Protein AF-A0A368EXZ6-F1 (afdb_monomer_lite)

Structure (mmCIF, N/CA/C/O backbone):
data_AF-A0A368EXZ6-F1
#
_entry.id   AF-A0A368EXZ6-F1
#
loop_
_atom_site.group_PDB
_atom_site.id
_atom_site.type_symbol
_atom_site.label_atom_id
_atom_site.label_alt_id
_atom_site.label_comp_id
_atom_site.label_asym_id
_atom_site.label_entity_id
_atom_site.label_seq_id
_atom_site.pdbx_PDB_ins_code
_atom_site.Cartn_x
_atom_site.Cartn_y
_atom_site.Cartn_z
_atom_site.occupancy
_atom_site.B_iso_or_equiv
_atom_site.auth_seq_id
_atom_site.auth_comp_id
_atom_site.auth_asym_id
_atom_site.auth_atom_id
_atom_site.pdbx_PDB_model_num
ATOM 1 N N . MET A 1 1 ? -12.926 -26.112 -21.153 1.00 55.25 1 MET A N 1
ATOM 2 C CA . MET A 1 1 ? -11.723 -25.287 -21.381 1.00 55.25 1 MET A CA 1
ATOM 3 C C . MET A 1 1 ? -11.472 -24.483 -20.119 1.00 55.25 1 MET A C 1
ATOM 5 O O . MET A 1 1 ? -12.392 -23.803 -19.693 1.00 55.25 1 MET A O 1
ATOM 9 N N . THR A 1 2 ? -10.306 -24.611 -19.490 1.00 65.75 2 THR A N 1
ATOM 10 C CA . THR A 1 2 ? -9.913 -23.778 -18.339 1.00 65.75 2 THR A CA 1
ATOM 11 C C . THR A 1 2 ? -9.673 -22.346 -18.805 1.00 65.75 2 THR A C 1
ATOM 13 O O . THR A 1 2 ? -8.968 -22.144 -19.797 1.00 65.75 2 THR A O 1
ATOM 16 N N . ASP A 1 3 ? -10.279 -21.375 -18.125 1.00 76.44 3 ASP A N 1
ATOM 17 C CA . ASP A 1 3 ? -10.060 -19.960 -18.409 1.00 76.44 3 ASP A CA 1
ATOM 18 C C . ASP A 1 3 ? -8.613 -19.593 -18.053 1.00 76.44 3 ASP A C 1
ATOM 20 O O . ASP A 1 3 ? -8.065 -20.040 -17.046 1.00 76.44 3 ASP A O 1
ATOM 24 N N . VAL A 1 4 ? -7.958 -18.798 -18.899 1.00 72.75 4 VAL A N 1
ATOM 25 C CA . VAL A 1 4 ? -6.545 -18.420 -18.720 1.00 72.75 4 VAL A CA 1
ATOM 26 C C . VAL A 1 4 ? -6.330 -17.638 -17.414 1.00 72.75 4 VAL A C 1
ATOM 28 O O . VAL A 1 4 ? -5.209 -17.592 -16.910 1.00 72.75 4 VAL A O 1
ATOM 31 N N . LYS A 1 5 ? -7.387 -17.054 -16.834 1.00 74.75 5 LYS A N 1
ATOM 32 C CA . LYS A 1 5 ? -7.331 -16.350 -15.546 1.00 74.75 5 LYS A CA 1
ATOM 33 C C . LYS A 1 5 ? -7.230 -17.276 -14.333 1.00 74.75 5 LYS A C 1
ATOM 35 O O . LYS A 1 5 ? -6.826 -16.798 -13.278 1.00 74.75 5 LYS A O 1
ATOM 40 N N . ASP A 1 6 ? -7.543 -18.561 -14.483 1.00 79.69 6 ASP A N 1
ATOM 41 C CA . ASP A 1 6 ? -7.510 -19.541 -13.387 1.00 79.69 6 ASP A CA 1
ATOM 42 C C . ASP A 1 6 ? -6.153 -20.255 -13.265 1.00 79.69 6 ASP A C 1
ATOM 44 O O . ASP A 1 6 ? -5.958 -21.111 -12.401 1.00 79.69 6 ASP A O 1
ATOM 48 N N . LEU A 1 7 ? -5.194 -19.922 -14.134 1.00 83.38 7 LEU A N 1
ATOM 49 C CA . LEU A 1 7 ? -3.857 -20.501 -14.089 1.00 83.38 7 LEU A CA 1
ATOM 50 C C . LEU A 1 7 ? -3.050 -19.904 -12.924 1.00 83.38 7 LEU A C 1
ATOM 52 O O . LEU A 1 7 ? -2.902 -18.680 -12.847 1.00 83.38 7 LEU A O 1
ATOM 56 N N . PRO A 1 8 ? -2.476 -20.740 -12.038 1.00 82.44 8 PRO A N 1
ATOM 57 C CA . PRO A 1 8 ? -1.611 -20.252 -10.976 1.00 82.44 8 PRO A CA 1
ATOM 58 C C . PRO A 1 8 ? -0.340 -19.634 -11.569 1.00 82.44 8 PRO A C 1
ATOM 60 O O . PRO A 1 8 ? 0.268 -20.180 -12.491 1.00 82.44 8 PRO A O 1
ATOM 63 N N . ILE A 1 9 ? 0.069 -18.492 -11.021 1.00 83.06 9 ILE A N 1
ATOM 64 C CA . ILE A 1 9 ? 1.288 -17.786 -11.418 1.00 83.06 9 ILE A CA 1
ATOM 65 C C . ILE A 1 9 ? 2.326 -18.011 -10.327 1.00 83.06 9 ILE A C 1
ATOM 67 O O . ILE A 1 9 ? 2.123 -17.594 -9.187 1.00 83.06 9 ILE A O 1
ATOM 71 N N . ASP A 1 10 ? 3.438 -18.646 -10.685 1.00 87.69 10 ASP A N 1
ATOM 72 C CA . ASP A 1 10 ? 4.586 -18.760 -9.794 1.00 87.69 10 ASP A CA 1
ATOM 73 C C . ASP A 1 10 ? 5.449 -17.496 -9.885 1.00 87.69 10 ASP A C 1
ATOM 75 O O . ASP A 1 10 ? 5.857 -17.064 -10.969 1.00 87.69 10 ASP A O 1
ATOM 79 N N . ILE A 1 11 ? 5.692 -16.864 -8.739 1.00 87.38 11 ILE A N 1
ATOM 80 C CA . ILE A 1 11 ? 6.469 -15.634 -8.646 1.00 87.38 11 ILE A CA 1
ATOM 81 C C . ILE A 1 11 ? 7.258 -15.584 -7.344 1.00 87.38 11 ILE A C 1
ATOM 83 O O . ILE A 1 11 ? 6.731 -15.739 -6.246 1.00 87.38 11 ILE A O 1
ATOM 87 N N . HIS A 1 12 ? 8.549 -15.283 -7.471 1.00 92.31 12 HIS A N 1
ATOM 88 C CA . HIS A 1 12 ? 9.414 -15.059 -6.325 1.00 92.31 12 HIS A CA 1
ATOM 89 C C . HIS A 1 12 ? 8.968 -13.820 -5.530 1.00 92.31 12 HIS A C 1
ATOM 91 O O . HIS A 1 12 ? 8.737 -12.755 -6.110 1.00 92.31 12 HIS A O 1
ATOM 97 N N . SER A 1 13 ? 8.918 -13.928 -4.200 1.00 87.50 13 SER A N 1
ATOM 98 C CA . SER A 1 13 ? 8.418 -12.877 -3.298 1.00 87.50 13 SER A CA 1
ATOM 99 C C . SER A 1 13 ? 9.083 -11.515 -3.523 1.00 87.50 13 SER A C 1
ATOM 101 O O . SER A 1 13 ? 8.394 -10.498 -3.588 1.00 87.50 13 SER A O 1
ATOM 103 N N . GLY A 1 14 ? 10.402 -11.491 -3.741 1.00 89.94 14 GLY A N 1
ATOM 104 C CA . GLY A 1 14 ? 11.153 -10.263 -4.020 1.00 89.94 14 GLY A CA 1
ATOM 105 C C . GLY A 1 14 ? 10.766 -9.552 -5.324 1.00 89.94 14 GLY A C 1
ATOM 106 O O . GLY A 1 14 ? 11.027 -8.362 -5.457 1.00 89.94 14 GLY A O 1
ATOM 107 N N . LYS A 1 15 ? 10.123 -10.245 -6.273 1.00 89.62 15 LYS A N 1
ATOM 108 C CA . LYS A 1 15 ? 9.690 -9.676 -7.563 1.00 89.62 15 LYS A CA 1
ATOM 109 C C . LYS A 1 15 ? 8.195 -9.392 -7.642 1.00 89.62 15 LYS A C 1
ATOM 111 O O . LYS A 1 15 ? 7.754 -8.793 -8.620 1.00 89.62 15 LYS A O 1
ATOM 116 N N . LEU A 1 16 ? 7.418 -9.795 -6.635 1.00 89.75 16 LEU A N 1
ATOM 117 C CA . LEU A 1 16 ? 5.964 -9.636 -6.634 1.00 89.75 16 LEU A CA 1
ATOM 118 C C . LEU A 1 16 ? 5.552 -8.172 -6.810 1.00 89.75 16 LEU A C 1
ATOM 120 O O . LEU A 1 16 ? 4.685 -7.865 -7.626 1.00 89.75 16 LEU A O 1
ATOM 124 N N . LEU A 1 17 ? 6.206 -7.264 -6.084 1.00 86.69 17 LEU A N 1
ATOM 125 C CA . LEU A 1 17 ? 5.896 -5.842 -6.160 1.00 86.69 17 LEU A CA 1
ATOM 126 C C . LEU A 1 17 ? 6.154 -5.273 -7.565 1.00 86.69 17 LEU A C 1
ATOM 128 O O . LEU A 1 17 ? 5.267 -4.654 -8.155 1.00 86.69 17 LEU A O 1
ATOM 132 N N . ASP A 1 18 ? 7.344 -5.513 -8.113 1.00 88.12 18 ASP A N 1
ATOM 133 C CA . ASP A 1 18 ? 7.706 -5.043 -9.454 1.00 88.12 18 ASP A CA 1
ATOM 134 C C . ASP A 1 18 ? 6.777 -5.629 -10.524 1.00 88.12 18 ASP A C 1
ATOM 136 O O . ASP A 1 18 ? 6.357 -4.932 -11.452 1.00 88.12 18 ASP A O 1
ATOM 140 N N . TRP A 1 19 ? 6.389 -6.895 -10.367 1.00 89.81 19 TRP A N 1
ATOM 141 C CA . TRP A 1 19 ? 5.450 -7.564 -11.258 1.00 89.81 19 TRP A CA 1
ATOM 142 C C . TRP A 1 19 ? 4.062 -6.910 -11.232 1.00 89.81 19 TRP A C 1
ATOM 144 O O . TRP A 1 19 ? 3.519 -6.600 -12.297 1.00 89.81 19 TRP A O 1
ATOM 154 N N . LEU A 1 20 ? 3.525 -6.599 -10.047 1.00 89.06 20 LEU A N 1
ATOM 155 C CA . LEU A 1 20 ? 2.243 -5.896 -9.894 1.00 89.06 20 LEU A CA 1
ATOM 156 C C . LEU A 1 20 ? 2.272 -4.488 -10.511 1.00 89.06 20 LEU A C 1
ATOM 158 O O . LEU A 1 20 ? 1.300 -4.079 -11.158 1.00 89.06 20 LEU A O 1
ATOM 162 N N . ILE A 1 21 ? 3.384 -3.761 -10.356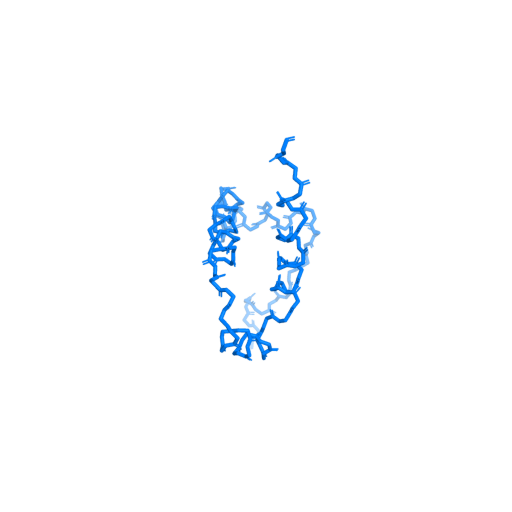 1.00 89.62 21 ILE A N 1
ATOM 163 C CA . ILE A 1 21 ? 3.566 -2.430 -10.957 1.00 89.62 21 ILE A CA 1
ATOM 164 C C . ILE A 1 21 ? 3.625 -2.533 -12.485 1.00 89.62 21 ILE A C 1
ATOM 166 O O . ILE A 1 21 ? 2.959 -1.759 -13.176 1.00 89.62 21 ILE A O 1
ATOM 170 N N . SER A 1 22 ? 4.363 -3.507 -13.029 1.00 89.81 22 SER A N 1
ATOM 171 C CA . SER A 1 22 ? 4.517 -3.690 -14.483 1.00 89.81 22 SER A CA 1
ATOM 172 C C . SER A 1 22 ? 3.179 -3.908 -15.201 1.00 89.81 22 SER A C 1
ATOM 174 O O . SER A 1 22 ? 2.964 -3.421 -16.311 1.00 89.81 22 SER A O 1
ATOM 176 N N . ARG A 1 23 ? 2.245 -4.586 -14.528 1.00 88.19 23 ARG A N 1
ATOM 177 C CA . ARG A 1 23 ? 0.889 -4.872 -15.010 1.00 88.19 23 ARG A CA 1
ATOM 178 C C . ARG A 1 23 ? -0.123 -3.775 -14.673 1.00 88.19 23 ARG A C 1
ATOM 180 O O . ARG A 1 23 ? -1.288 -3.910 -15.026 1.00 88.19 23 ARG A O 1
ATOM 187 N N . ARG A 1 24 ? 0.310 -2.685 -14.026 1.00 86.88 24 ARG A N 1
ATOM 188 C CA . ARG A 1 24 ? -0.532 -1.558 -13.583 1.00 86.88 24 ARG A CA 1
ATOM 189 C C . ARG A 1 24 ? -1.620 -1.952 -12.572 1.00 86.88 24 ARG A C 1
ATOM 191 O O . ARG A 1 24 ? -2.596 -1.224 -12.419 1.00 86.88 24 ARG A O 1
ATOM 198 N N . HIS A 1 25 ? -1.440 -3.063 -11.854 1.00 85.38 25 HIS A N 1
ATOM 199 C CA . HIS A 1 25 ? -2.312 -3.441 -10.733 1.00 85.38 25 HIS A CA 1
ATOM 200 C C . HIS A 1 25 ? -2.035 -2.598 -9.485 1.00 85.38 25 HIS A C 1
ATOM 202 O O . HIS A 1 25 ? -2.926 -2.383 -8.667 1.00 85.38 25 HIS A O 1
ATOM 208 N N . CYS A 1 26 ? -0.806 -2.098 -9.341 1.00 85.69 26 CYS A N 1
ATOM 209 C CA . CYS A 1 26 ? -0.423 -1.166 -8.289 1.00 85.69 26 CYS A CA 1
ATOM 210 C C . CYS A 1 26 ? 0.360 0.005 -8.885 1.00 85.69 26 CYS A C 1
ATOM 212 O O . CYS A 1 26 ? 1.170 -0.167 -9.795 1.00 85.69 26 CYS A O 1
ATOM 214 N N . GLN A 1 27 ? 0.133 1.209 -8.363 1.00 86.12 27 GLN A N 1
ATOM 215 C CA . GLN A 1 27 ? 0.949 2.373 -8.706 1.00 86.12 27 GLN A CA 1
ATOM 216 C C . GLN A 1 27 ? 2.295 2.298 -7.984 1.00 86.12 27 GLN A C 1
ATOM 218 O O . GLN A 1 27 ? 2.367 1.790 -6.870 1.00 86.12 27 GLN A O 1
ATOM 223 N N . LYS A 1 28 ? 3.359 2.854 -8.571 1.00 85.06 28 LYS A N 1
ATOM 224 C CA . LYS A 1 28 ? 4.696 2.868 -7.949 1.00 85.06 28 LYS A CA 1
ATOM 225 C C . LYS A 1 28 ? 4.700 3.556 -6.576 1.00 85.06 28 LYS A C 1
ATOM 227 O O . LYS A 1 28 ? 5.428 3.143 -5.682 1.00 85.06 28 LYS A O 1
ATOM 232 N N . ASP A 1 29 ? 3.834 4.548 -6.390 1.00 86.94 29 ASP A N 1
ATOM 233 C CA . ASP A 1 29 ? 3.694 5.303 -5.143 1.00 86.94 29 ASP A CA 1
ATOM 234 C C . ASP A 1 29 ? 2.704 4.684 -4.137 1.00 86.94 29 ASP A C 1
ATOM 236 O O . ASP A 1 29 ? 2.394 5.307 -3.121 1.00 86.94 29 ASP A O 1
ATOM 240 N N . TRP A 1 30 ? 2.216 3.453 -4.360 1.00 85.75 30 TRP A N 1
ATOM 241 C CA . TRP A 1 30 ? 1.237 2.812 -3.468 1.00 85.75 30 TRP A CA 1
ATOM 242 C C . TRP A 1 30 ? 1.706 2.763 -2.006 1.00 85.75 30 TRP A C 1
ATOM 244 O O . TRP A 1 30 ? 0.903 2.981 -1.102 1.00 85.75 30 TRP A O 1
ATOM 254 N N . GLN A 1 31 ? 3.007 2.540 -1.770 1.00 84.62 31 GLN A N 1
ATOM 255 C CA . GLN A 1 31 ? 3.580 2.504 -0.422 1.00 84.62 31 GLN A CA 1
ATOM 256 C C . GLN A 1 31 ? 3.389 3.838 0.296 1.00 84.62 31 GLN A C 1
ATOM 258 O O . GLN A 1 31 ? 2.997 3.852 1.460 1.00 84.62 31 GLN A O 1
ATOM 263 N N . LYS A 1 32 ? 3.601 4.960 -0.403 1.00 88.31 32 LYS A N 1
ATOM 264 C CA . LYS A 1 32 ? 3.408 6.302 0.162 1.00 88.31 32 LYS A CA 1
ATOM 265 C C . LYS A 1 32 ? 1.945 6.523 0.538 1.00 88.31 32 LYS A C 1
ATOM 267 O O . LYS A 1 32 ? 1.657 6.972 1.642 1.00 88.31 32 LYS A O 1
ATOM 272 N N . ASN A 1 33 ? 1.025 6.128 -0.341 1.00 87.06 33 ASN A N 1
ATOM 273 C CA . ASN A 1 33 ? -0.412 6.264 -0.095 1.00 87.06 33 ASN A CA 1
ATOM 274 C C . ASN A 1 33 ? -0.866 5.417 1.105 1.00 87.06 33 ASN A C 1
ATOM 276 O O . ASN A 1 33 ? -1.619 5.891 1.954 1.00 87.06 33 ASN A O 1
ATOM 280 N N . VAL A 1 34 ? -0.371 4.181 1.213 1.00 87.31 34 VAL A N 1
ATOM 281 C CA . VAL A 1 34 ? -0.674 3.294 2.344 1.00 87.31 34 VAL A CA 1
ATOM 282 C C . VAL A 1 34 ? -0.107 3.839 3.651 1.00 87.31 34 VAL A C 1
ATOM 284 O O . VAL A 1 34 ? -0.784 3.743 4.670 1.00 87.31 34 VAL A O 1
ATOM 287 N N . LEU A 1 35 ? 1.088 4.436 3.651 1.00 87.69 35 LEU A N 1
ATOM 288 C CA . LEU A 1 35 ? 1.653 5.054 4.855 1.00 87.69 35 LEU A CA 1
ATOM 289 C C . LEU A 1 35 ? 0.752 6.167 5.396 1.00 87.69 35 LEU A C 1
ATOM 291 O O . LEU A 1 35 ? 0.410 6.130 6.575 1.00 87.69 35 LEU A O 1
ATOM 295 N N . VAL A 1 36 ? 0.274 7.069 4.535 1.00 89.19 36 VAL A N 1
ATOM 296 C CA . VAL A 1 36 ? -0.658 8.138 4.936 1.00 89.19 36 VAL A CA 1
ATOM 297 C C . VAL A 1 36 ? -1.949 7.558 5.521 1.00 89.19 36 VAL A C 1
ATOM 299 O O . VAL A 1 36 ? -2.452 8.039 6.535 1.00 89.19 36 VAL A O 1
ATOM 302 N N . ILE A 1 37 ? -2.493 6.497 4.917 1.00 86.88 37 ILE A N 1
ATOM 303 C CA . ILE A 1 37 ? -3.688 5.817 5.438 1.00 86.88 37 ILE A CA 1
ATOM 304 C C . ILE A 1 37 ? -3.396 5.194 6.810 1.00 86.88 37 ILE A C 1
ATOM 306 O O . ILE A 1 37 ? -4.191 5.354 7.734 1.00 86.88 37 ILE A O 1
ATOM 310 N N . ARG A 1 38 ? -2.246 4.531 6.977 1.00 85.44 38 ARG A N 1
ATOM 311 C CA . ARG A 1 38 ? -1.834 3.941 8.260 1.00 85.44 38 ARG A CA 1
ATOM 312 C C . ARG A 1 38 ? -1.647 5.004 9.337 1.00 85.44 38 ARG A C 1
ATOM 314 O O . ARG A 1 38 ? -2.053 4.770 10.470 1.00 85.44 38 ARG A O 1
ATOM 321 N N . GLU A 1 39 ? -1.089 6.163 9.002 1.00 85.44 39 GLU A N 1
ATOM 322 C CA . GLU A 1 39 ? -0.952 7.292 9.927 1.00 85.44 39 GLU A CA 1
ATOM 323 C C . GLU A 1 39 ? -2.301 7.880 10.326 1.00 85.44 39 GLU A C 1
ATOM 325 O O . GLU A 1 39 ? -2.506 8.170 11.503 1.00 85.44 39 GLU A O 1
ATOM 330 N N . LYS A 1 40 ? -3.237 8.017 9.382 1.00 83.44 40 LYS A N 1
ATOM 331 C CA . LYS A 1 40 ? -4.607 8.460 9.673 1.00 83.44 40 LYS A CA 1
ATOM 332 C C . LYS A 1 40 ? -5.339 7.480 10.582 1.00 83.44 40 LYS A C 1
ATOM 334 O O . LYS A 1 40 ? -5.951 7.905 11.554 1.00 83.44 40 LYS A O 1
ATOM 339 N N . ILE A 1 41 ? -5.235 6.179 10.303 1.00 82.50 41 ILE A N 1
ATOM 340 C CA . ILE A 1 41 ? -5.806 5.126 11.154 1.00 82.50 41 ILE A CA 1
ATOM 341 C C . ILE A 1 41 ? -5.171 5.178 12.545 1.00 82.50 41 ILE A C 1
ATOM 343 O O . ILE A 1 41 ? -5.882 5.157 13.542 1.00 82.50 41 ILE A O 1
ATOM 347 N N . LYS A 1 42 ? -3.841 5.296 12.627 1.00 77.12 42 LYS A N 1
ATOM 348 C CA . LYS A 1 42 ? -3.127 5.399 13.903 1.00 77.12 42 LYS A CA 1
ATOM 349 C C . LYS A 1 42 ? -3.591 6.615 14.706 1.00 77.12 42 LYS A C 1
ATOM 351 O O . LYS A 1 42 ? -3.892 6.458 15.882 1.00 77.12 42 LYS A O 1
ATOM 356 N N . HIS A 1 43 ? -3.676 7.791 14.084 1.00 80.12 43 HIS A N 1
ATOM 357 C CA . HIS A 1 43 ? -4.181 8.995 14.744 1.00 80.12 43 HIS A CA 1
ATOM 358 C C . HIS A 1 43 ? -5.625 8.824 15.211 1.00 80.12 43 HIS A C 1
ATOM 360 O O . HIS A 1 43 ? -5.901 9.110 16.364 1.00 80.12 43 HIS A O 1
ATOM 366 N N . ALA A 1 44 ? -6.516 8.291 14.373 1.00 77.75 44 ALA A N 1
ATOM 367 C CA . ALA A 1 44 ? -7.913 8.069 14.745 1.00 77.75 44 ALA A CA 1
ATOM 368 C C . ALA A 1 44 ? -8.073 7.068 15.902 1.00 77.75 44 ALA A C 1
ATOM 370 O O . ALA A 1 44 ? -8.962 7.227 16.730 1.00 77.75 44 ALA A O 1
ATOM 371 N N . ILE A 1 45 ? -7.208 6.049 15.989 1.00 71.19 45 ILE A N 1
ATOM 372 C CA . ILE A 1 45 ? -7.200 5.124 17.131 1.00 71.19 45 ILE A CA 1
ATOM 373 C C . ILE A 1 45 ? -6.696 5.823 18.401 1.00 71.19 45 ILE A C 1
ATOM 375 O O . ILE A 1 45 ? -7.223 5.572 19.477 1.00 71.19 45 ILE A O 1
ATOM 379 N N . LEU A 1 46 ? -5.683 6.689 18.295 1.00 67.31 46 LEU A N 1
ATOM 380 C CA . LEU A 1 46 ? -5.147 7.438 19.441 1.00 67.31 46 LEU A CA 1
ATOM 381 C C . LEU A 1 46 ? -6.086 8.554 19.925 1.00 67.31 46 LEU A C 1
ATOM 383 O O . LEU A 1 46 ? -6.058 8.896 21.105 1.00 67.31 46 LEU A O 1
ATOM 387 N N . ASP A 1 47 ? -6.891 9.105 19.019 1.00 69.31 47 ASP A N 1
ATOM 388 C CA . ASP A 1 47 ? -7.913 10.127 19.274 1.00 69.31 47 ASP A CA 1
ATOM 389 C C . ASP A 1 47 ? -9.244 9.522 19.752 1.00 69.31 47 ASP A C 1
ATOM 391 O O . ASP A 1 47 ? -10.178 10.237 20.104 1.00 69.31 47 ASP A O 1
ATOM 395 N N . MET A 1 48 ? -9.348 8.190 19.789 1.00 64.88 48 MET A N 1
ATOM 396 C CA . MET A 1 48 ? -10.523 7.519 20.322 1.00 64.88 48 MET A CA 1
ATOM 397 C C . MET A 1 48 ? -10.580 7.757 21.842 1.00 64.88 48 MET A C 1
ATOM 399 O O . MET A 1 48 ? -9.665 7.333 22.558 1.00 64.88 48 MET A O 1
ATOM 403 N N . PRO A 1 49 ? -11.621 8.434 22.366 1.00 62.38 49 PRO A N 1
ATOM 404 C CA . PRO A 1 49 ? -11.790 8.558 23.803 1.00 62.38 49 PRO A CA 1
ATOM 405 C C . PRO A 1 49 ? -11.992 7.164 24.400 1.00 62.38 49 PRO A C 1
ATOM 407 O O . PRO A 1 49 ? -12.609 6.293 23.785 1.00 62.38 49 PRO A O 1
ATOM 410 N N . GLU A 1 50 ? -11.470 6.964 25.607 1.00 59.16 50 GLU A N 1
ATOM 411 C CA . GLU A 1 50 ? -11.625 5.736 26.385 1.00 59.16 50 GLU A CA 1
ATOM 412 C C . GLU A 1 50 ? -13.074 5.659 26.889 1.00 59.16 50 GLU A C 1
ATOM 414 O O . GLU A 1 50 ? -13.389 5.983 28.027 1.00 59.16 50 GLU A O 1
ATOM 419 N N . SER A 1 51 ? -13.990 5.356 25.971 1.00 63.78 51 SER A N 1
ATOM 420 C CA . SER A 1 51 ? -15.388 5.070 26.259 1.00 63.78 51 SER A CA 1
ATOM 421 C C . SER A 1 51 ? -15.556 3.558 26.280 1.00 63.78 51 SER A C 1
ATOM 423 O O . SER A 1 51 ? -15.335 2.890 25.263 1.00 63.78 51 SER A O 1
ATOM 425 N N . ASP A 1 52 ? -15.946 3.023 27.435 1.00 60.38 52 ASP A N 1
ATOM 426 C CA . ASP A 1 52 ? -16.102 1.585 27.675 1.00 60.38 52 ASP A CA 1
ATO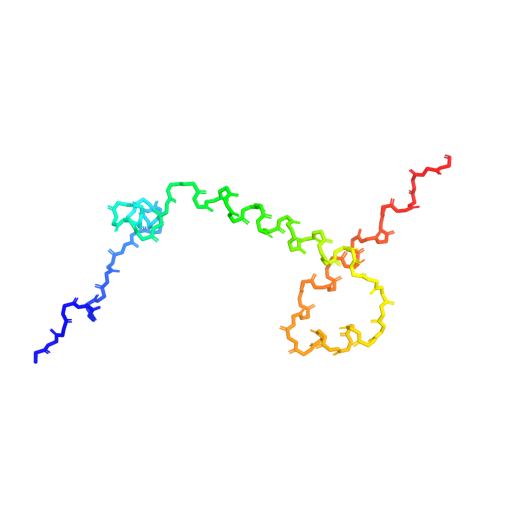M 427 C C . ASP A 1 52 ? -17.020 0.897 26.646 1.00 60.38 52 ASP A C 1
ATOM 429 O O . ASP A 1 52 ? -16.788 -0.259 26.284 1.00 60.38 52 ASP A O 1
ATOM 433 N N . GLU A 1 53 ? -18.008 1.613 26.095 1.00 62.03 53 GLU A N 1
ATOM 434 C CA . GLU A 1 53 ? -18.899 1.099 25.043 1.00 62.03 53 GLU A CA 1
ATOM 435 C C . GLU A 1 53 ? -18.158 0.806 23.730 1.00 62.03 53 GLU A C 1
ATOM 437 O O . GLU A 1 53 ? -18.394 -0.216 23.081 1.00 62.03 53 GLU A O 1
ATOM 442 N N . VAL A 1 54 ? -17.219 1.669 23.337 1.00 64.00 54 VAL A N 1
ATOM 443 C CA . VAL A 1 54 ? -16.460 1.515 22.087 1.00 64.00 54 VAL A CA 1
ATOM 444 C C . VAL A 1 54 ? -15.449 0.374 22.217 1.00 64.00 54 VAL A C 1
ATOM 446 O O . VAL A 1 54 ? -15.256 -0.403 21.279 1.00 64.00 54 VAL A O 1
ATOM 449 N N . VAL A 1 55 ? -14.866 0.206 23.407 1.00 61.06 55 VAL A N 1
ATOM 450 C CA . VAL A 1 55 ? -13.987 -0.926 23.728 1.00 61.06 55 VAL A CA 1
ATOM 451 C C . VAL A 1 55 ? -14.744 -2.246 23.635 1.00 61.06 55 VAL A C 1
ATOM 453 O O . VAL A 1 55 ? -14.256 -3.181 22.996 1.00 61.06 55 VAL A O 1
ATOM 456 N N . GLN A 1 56 ? -15.939 -2.329 24.223 1.00 62.22 56 GLN A N 1
ATOM 457 C CA . GLN A 1 56 ? -16.767 -3.536 24.167 1.00 62.22 56 GLN A CA 1
ATOM 458 C C . GLN A 1 56 ? -17.172 -3.901 22.731 1.00 62.22 56 GLN A C 1
ATOM 460 O O . GLN A 1 56 ? -17.104 -5.074 22.361 1.00 62.22 56 GLN A O 1
ATOM 465 N N . LEU A 1 57 ? -17.505 -2.916 21.890 1.00 64.44 57 LEU A N 1
ATOM 466 C CA . LEU A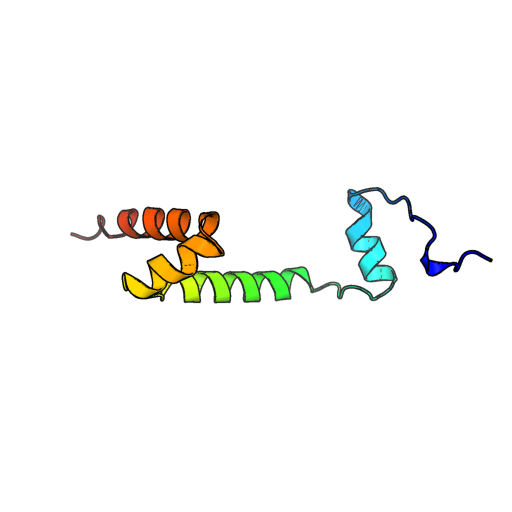 1 57 ? 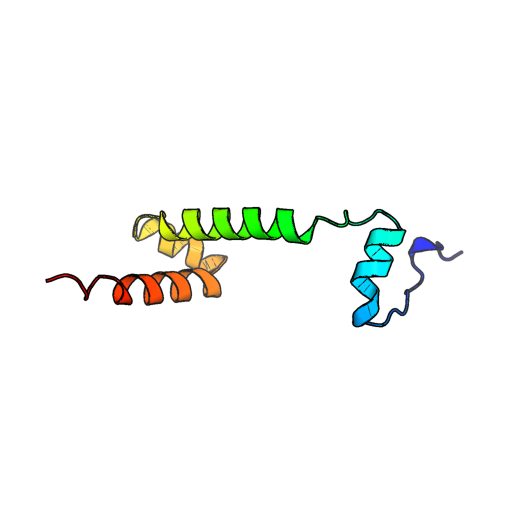-17.832 -3.147 20.476 1.00 64.44 57 LEU A CA 1
ATOM 467 C C . LEU A 1 57 ? -16.615 -3.607 19.650 1.00 64.44 57 LEU A C 1
ATOM 469 O O . LEU A 1 57 ? -16.739 -4.475 18.782 1.00 64.44 57 LEU A O 1
ATOM 473 N N . LEU A 1 58 ? -15.421 -3.071 19.923 1.00 58.72 58 LEU A N 1
ATOM 474 C CA . LEU A 1 58 ? -14.194 -3.408 19.186 1.00 58.72 58 LEU A CA 1
ATOM 475 C C . LEU A 1 58 ? -13.541 -4.726 19.632 1.00 58.72 58 LEU A C 1
ATOM 477 O O . LEU A 1 58 ? -12.797 -5.330 18.849 1.00 58.72 58 LEU A O 1
ATOM 481 N N . GLN A 1 59 ? -13.839 -5.211 20.844 1.00 56.59 59 GLN A N 1
ATOM 482 C CA . GLN A 1 59 ? -13.368 -6.506 21.353 1.00 56.59 59 GLN A CA 1
ATOM 483 C C . GLN A 1 59 ? -13.797 -7.695 20.477 1.00 56.59 59 GLN A C 1
ATOM 485 O O . GLN A 1 59 ? -13.083 -8.700 20.454 1.00 56.59 59 GLN A O 1
ATOM 490 N N . GLY A 1 60 ? -14.906 -7.577 19.737 1.00 55.09 60 GLY A N 1
ATOM 491 C CA . GLY A 1 60 ? -15.380 -8.605 18.803 1.00 55.09 60 GLY A CA 1
ATOM 492 C C . GLY A 1 60 ? -14.679 -8.615 17.437 1.00 55.09 60 GLY A C 1
ATOM 493 O O . GLY A 1 60 ? -14.662 -9.655 16.784 1.00 55.09 60 GLY A O 1
ATOM 494 N N . SER A 1 61 ? -14.069 -7.498 17.018 1.00 55.69 61 SER A N 1
ATOM 495 C CA . SER A 1 61 ? -13.619 -7.303 15.626 1.00 55.69 61 SER A CA 1
ATOM 496 C C . SER A 1 61 ? -12.107 -7.092 15.479 1.00 55.69 61 SER A C 1
ATOM 498 O O . SER A 1 61 ? -11.520 -7.592 14.524 1.00 55.69 61 SER A O 1
ATOM 500 N N . CYS A 1 62 ? -11.448 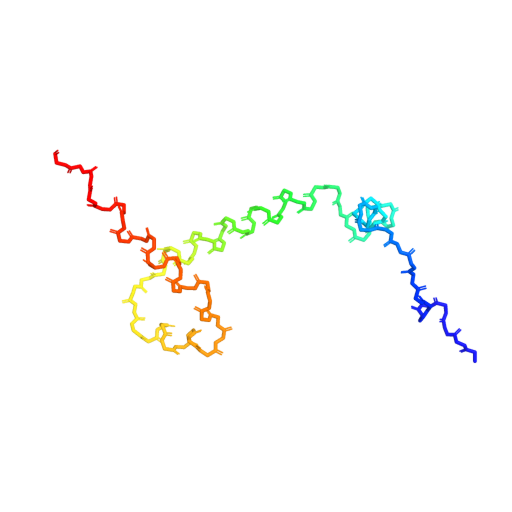-6.392 16.414 1.00 50.81 62 CYS A N 1
ATOM 501 C CA . CYS A 1 62 ? -10.042 -5.971 16.276 1.00 50.81 62 CYS A CA 1
ATOM 502 C C . CYS A 1 62 ? -9.313 -5.881 17.636 1.00 50.81 62 CYS A C 1
ATOM 504 O O . CYS A 1 62 ? -8.753 -4.845 17.999 1.00 50.81 62 CYS A O 1
ATOM 506 N N . LYS A 1 63 ? -9.285 -6.976 18.406 1.00 54.09 63 LYS A N 1
ATOM 507 C CA . LYS A 1 63 ? -8.694 -7.006 19.762 1.00 54.09 63 LYS A CA 1
ATOM 508 C C . LYS A 1 63 ? -7.166 -6.793 19.799 1.00 54.09 63 LYS A C 1
ATOM 510 O O . LYS A 1 63 ? -6.646 -6.236 20.765 1.00 54.09 63 LYS A O 1
ATOM 515 N N . PHE A 1 64 ? -6.445 -7.210 18.752 1.00 56.34 64 PHE A N 1
ATOM 516 C CA . PHE A 1 64 ? -4.973 -7.223 18.731 1.00 56.34 64 PHE A CA 1
ATOM 517 C C . PHE A 1 64 ? -4.320 -5.840 18.599 1.00 56.34 64 PHE A C 1
ATOM 519 O O . PHE A 1 64 ? -3.210 -5.647 19.084 1.00 56.34 64 PHE A O 1
ATOM 526 N N . THR A 1 65 ? -4.976 -4.872 17.953 1.00 54.06 65 THR A N 1
ATOM 527 C CA . THR A 1 65 ? -4.357 -3.564 17.659 1.00 54.06 65 THR A CA 1
ATOM 528 C C . THR A 1 65 ? -4.713 -2.507 18.701 1.00 54.06 65 THR A C 1
ATOM 530 O O . THR A 1 65 ? -3.856 -1.714 19.079 1.00 54.06 65 THR A O 1
ATOM 533 N N . TYR A 1 66 ? -5.953 -2.522 19.203 1.00 59.22 66 TYR A N 1
ATOM 534 C CA . TYR A 1 66 ? -6.433 -1.561 20.202 1.00 59.22 66 TYR A CA 1
ATOM 535 C C . TYR A 1 66 ? -5.683 -1.694 21.534 1.00 59.22 66 TYR A C 1
ATOM 537 O O . TYR A 1 66 ? -5.149 -0.718 22.051 1.00 59.22 66 TYR A O 1
ATOM 545 N N . THR A 1 67 ? -5.560 -2.920 22.049 1.00 59.69 67 THR A N 1
ATOM 546 C CA . THR A 1 67 ? -4.898 -3.196 23.337 1.00 59.69 67 THR A CA 1
ATOM 547 C C . THR A 1 67 ? -3.427 -2.775 23.348 1.00 59.69 67 THR A C 1
ATOM 549 O O . THR A 1 67 ? -2.979 -2.141 24.299 1.00 59.69 67 THR A O 1
ATOM 552 N N . TYR A 1 68 ? -2.692 -3.040 22.265 1.00 62.41 68 TYR A N 1
ATOM 553 C CA . TYR A 1 68 ? -1.297 -2.618 22.130 1.00 62.41 68 TYR A CA 1
ATOM 554 C C . TYR A 1 68 ? -1.157 -1.086 22.102 1.00 62.41 68 TYR A C 1
ATOM 556 O O . TYR A 1 68 ? -0.295 -0.523 22.773 1.00 62.41 68 TYR A O 1
ATOM 564 N N . LEU A 1 69 ? -2.029 -0.388 21.367 1.00 59.62 69 LEU A N 1
ATOM 565 C CA . LEU A 1 69 ? -1.974 1.072 21.234 1.00 59.62 69 LEU A CA 1
ATOM 566 C C . LEU A 1 69 ? -2.390 1.804 22.521 1.00 59.62 69 LEU A C 1
ATOM 568 O O . LEU A 1 69 ? -1.762 2.806 22.865 1.00 59.62 69 LEU A O 1
ATOM 572 N N . VAL A 1 70 ? -3.371 1.284 23.266 1.00 59.72 70 VAL A N 1
ATOM 573 C CA . VAL A 1 70 ? -3.768 1.827 24.578 1.00 59.72 70 VAL A CA 1
ATOM 574 C C . VAL A 1 70 ? -2.674 1.608 25.627 1.00 59.72 70 VAL A C 1
ATOM 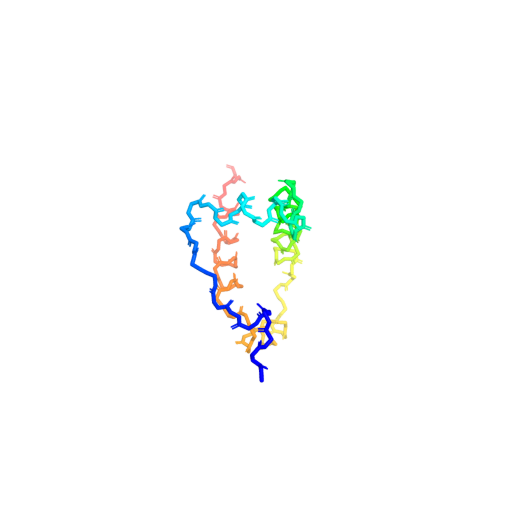576 O O . VAL A 1 70 ? -2.326 2.551 26.335 1.00 59.72 70 VAL A O 1
ATOM 579 N N . SER A 1 71 ? -2.036 0.429 25.677 1.00 58.09 71 SER A N 1
ATOM 580 C CA . SER A 1 71 ? -0.919 0.182 26.608 1.00 58.09 71 SER A CA 1
ATOM 581 C C . SER A 1 71 ? 0.286 1.105 26.386 1.00 58.09 71 SER A C 1
ATOM 583 O O . SER A 1 71 ? 0.963 1.461 27.348 1.00 58.09 71 SER A O 1
ATOM 585 N N . HIS A 1 72 ? 0.556 1.531 25.148 1.00 55.81 72 HIS A N 1
ATOM 586 C CA . HIS A 1 72 ? 1.641 2.476 24.851 1.00 55.81 72 HIS A CA 1
ATOM 587 C C . HIS A 1 72 ? 1.279 3.953 25.117 1.00 55.81 72 HIS A C 1
ATOM 589 O O . HIS A 1 72 ? 2.184 4.786 25.189 1.00 55.81 72 HIS A O 1
ATOM 595 N N . ARG A 1 73 ? -0.005 4.297 25.307 1.00 53.50 73 ARG A N 1
ATOM 596 C CA . ARG A 1 73 ? -0.460 5.664 25.631 1.00 53.50 73 ARG A CA 1
ATOM 597 C C . ARG A 1 73 ? -0.108 6.068 27.070 1.00 53.50 73 ARG A C 1
ATOM 599 O O . ARG A 1 73 ? 0.264 7.216 27.297 1.00 53.50 73 ARG A O 1
ATOM 606 N N . SER A 1 74 ? -0.129 5.131 28.021 1.00 45.97 74 SER A N 1
ATOM 607 C CA . SER A 1 74 ? 0.176 5.401 29.438 1.00 45.97 74 SER A CA 1
ATOM 608 C C . SER A 1 74 ? 1.657 5.673 29.739 1.00 45.97 74 SER A C 1
ATOM 610 O O . SER A 1 74 ? 1.968 6.179 30.812 1.00 45.97 74 SER A O 1
ATOM 612 N N . PHE A 1 75 ? 2.586 5.367 28.825 1.00 47.53 75 PHE A N 1
ATOM 613 C CA . PHE A 1 75 ? 4.025 5.540 29.083 1.00 47.53 75 PHE A CA 1
ATOM 614 C C . PHE A 1 75 ? 4.543 6.955 28.767 1.00 47.53 75 PHE A C 1
ATOM 616 O O . PHE A 1 75 ? 5.632 7.318 29.200 1.00 47.53 75 PHE A O 1
ATOM 623 N N . SER A 1 76 ? 3.780 7.772 28.029 1.00 44.38 76 SER A N 1
ATOM 624 C CA . SER A 1 76 ? 4.250 9.083 27.552 1.00 44.38 76 SER A CA 1
ATOM 625 C C . SER A 1 76 ? 3.829 10.274 28.426 1.00 44.38 76 SER A C 1
ATOM 627 O O . SER A 1 76 ? 4.225 11.397 28.128 1.00 44.38 76 SER A O 1
ATOM 629 N N . THR A 1 77 ? 3.052 10.063 29.497 1.00 46.00 77 THR A N 1
ATOM 630 C CA . THR A 1 77 ? 2.585 11.134 30.405 1.00 46.00 77 THR A CA 1
ATOM 631 C C . THR A 1 77 ? 3.414 11.279 31.687 1.00 46.00 77 THR A C 1
ATOM 633 O O . THR A 1 77 ? 3.100 12.126 32.517 1.00 46.00 77 THR A O 1
ATOM 636 N N . VAL A 1 78 ? 4.488 10.500 31.863 1.00 46.56 78 VAL A N 1
ATOM 637 C CA . VAL A 1 78 ? 5.409 10.600 33.013 1.00 46.56 78 VAL A CA 1
ATOM 638 C C . VAL A 1 78 ? 6.757 11.178 32.580 1.00 46.56 78 VAL A C 1
ATOM 640 O O . VAL A 1 78 ? 7.772 10.494 32.542 1.00 46.56 78 VAL A O 1
ATOM 643 N N . GLY A 1 79 ? 6.777 12.449 32.186 1.00 48.41 79 GLY A N 1
ATOM 644 C CA . GLY A 1 79 ? 8.024 13.074 31.752 1.00 48.41 79 GLY A CA 1
ATOM 645 C C . GLY A 1 79 ? 7.892 14.542 31.394 1.00 48.41 79 GLY A C 1
ATOM 646 O O . GLY A 1 79 ? 8.247 14.917 30.285 1.00 48.41 79 GLY A O 1
ATOM 647 N N . SER A 1 80 ? 7.344 15.358 32.294 1.00 43.69 80 SER A N 1
ATOM 648 C CA . SER A 1 80 ? 7.529 16.818 32.316 1.00 43.69 80 SER A CA 1
ATOM 649 C C . SER A 1 80 ? 7.055 17.353 33.670 1.00 43.69 80 SER A C 1
ATOM 651 O O . SER A 1 80 ? 5.917 17.797 33.800 1.00 43.69 80 SER A O 1
ATOM 653 N N . THR A 1 81 ? 7.935 17.266 34.668 1.00 41.47 81 THR A N 1
ATOM 654 C CA . THR A 1 81 ? 7.971 18.176 35.821 1.00 41.47 81 THR A CA 1
ATOM 655 C C . THR A 1 81 ? 9.383 18.724 35.903 1.00 41.47 81 THR A C 1
ATOM 657 O O . THR A 1 81 ? 10.316 17.911 35.705 1.00 41.47 81 THR A O 1
#

Secondary structure (DSSP, 8-state):
---GGGS-----HHHHHHHHHHTTSS-TTHHHHHHHHHHHHHHHHHTS---HHHHHHHTTT-HHHHHHHHHHHTTSSS---

InterPro domains:
  IPR008491 CDK5 regulatory subunit-associated protein 3 [PF05600] (5-66)
  IPR008491 CDK5 regulatory subunit-associated protein 3 [PTHR14894] (1-68)

pLDDT: mean 71.72, std 15.32, range [41.47, 92.31]

Foldseek 3Di:
DDDPVPDDDDDDPVCPVVVCCVVVVDPPCNVVVVVVVVVVVLVVLVVDPPDVVVVVVCCVPPVPPSVVSVVVVVVPPPDDD

Sequence (81 aa):
MTDVKDLPIDIHSGKLLDWLISRRHCQKDWQKNVLVIREKIKHAILDMPESDEVVQLLQGSCKFTYTYLVSHRSFSTVGST

Organism: Ancylostoma caninum (NCBI:txid29170)

Radius of gyration: 20.49 Å; chains: 1; bounding box: 30×44×57 Å